Protein AF-A0A948YFX4-F1 (afdb_monomer_lite)

Radius of gyration: 14.36 Å; chains: 1; bounding box: 45×30×34 Å

Foldseek 3Di:
DQAADDPWAWAADLVQCWIWIRDPPDIDIHRLLVQQVDPPLSVLSSQLVSQLRNLCRVVNWGWDKHWDKDADPVDNVAIAIEIEIETEDDDDPVSVCVSNCRSCPPPDPVSVVRYHYDYHYD

Structure (mmCIF, N/CA/C/O backbone):
data_AF-A0A948YFX4-F1
#
_entry.id   AF-A0A948YFX4-F1
#
loop_
_atom_site.group_PDB
_atom_site.id
_atom_site.type_symbol
_atom_site.label_atom_id
_atom_site.label_alt_id
_atom_site.label_comp_id
_atom_site.label_asym_id
_atom_site.label_entity_id
_atom_site.label_seq_id
_atom_site.pdbx_PDB_ins_code
_atom_site.Cartn_x
_atom_site.Cartn_y
_atom_site.Cartn_z
_atom_site.occupancy
_atom_site.B_iso_or_equiv
_atom_site.auth_seq_id
_atom_site.auth_comp_id
_atom_site.auth_asym_id
_atom_site.auth_atom_id
_atom_site.pdbx_PDB_model_num
ATOM 1 N N . MET A 1 1 ? -19.701 -6.592 6.655 1.00 44.53 1 MET A N 1
ATOM 2 C CA . MET A 1 1 ? -19.435 -5.499 7.612 1.00 44.53 1 MET A CA 1
ATOM 3 C C . MET A 1 1 ? -17.973 -5.616 7.983 1.00 44.53 1 MET A C 1
ATOM 5 O O . MET A 1 1 ? -17.614 -6.650 8.524 1.00 44.53 1 MET A O 1
ATOM 9 N N . VAL A 1 2 ? -17.138 -4.653 7.600 1.00 51.38 2 VAL A N 1
ATOM 10 C CA . VAL A 1 2 ? -15.720 -4.649 7.985 1.00 51.38 2 VAL A CA 1
ATOM 11 C C . VAL A 1 2 ? -15.630 -3.977 9.350 1.00 51.38 2 VAL A C 1
ATOM 13 O O . VAL A 1 2 ? -16.132 -2.865 9.513 1.00 51.38 2 VAL A O 1
ATOM 16 N N . ILE A 1 3 ? -15.054 -4.667 10.329 1.00 59.59 3 ILE A N 1
ATOM 17 C CA . ILE A 1 3 ? -14.752 -4.102 11.644 1.00 59.59 3 ILE A CA 1
ATOM 18 C C . ILE A 1 3 ? -13.259 -3.798 11.625 1.00 59.59 3 ILE A C 1
ATOM 20 O O . ILE A 1 3 ? -12.465 -4.723 11.514 1.00 59.59 3 ILE A O 1
ATOM 24 N N . VAL A 1 4 ? -12.892 -2.520 11.692 1.00 66.56 4 VAL A N 1
ATOM 25 C CA . VAL A 1 4 ? -11.492 -2.101 11.834 1.00 66.56 4 VAL A CA 1
ATOM 26 C C . VAL A 1 4 ? -11.207 -1.923 13.314 1.00 66.56 4 VAL A C 1
ATOM 28 O O . VAL A 1 4 ? -11.896 -1.156 13.990 1.00 66.56 4 VAL A O 1
ATOM 31 N N . VAL A 1 5 ? -10.228 -2.669 13.817 1.00 65.00 5 VAL A N 1
ATOM 32 C CA . VAL A 1 5 ? -9.841 -2.675 15.231 1.00 65.00 5 VAL A CA 1
ATOM 33 C C . VAL A 1 5 ? -8.421 -2.128 15.330 1.00 65.00 5 VAL A C 1
ATOM 35 O O . VAL A 1 5 ? -7.525 -2.623 14.657 1.00 65.00 5 VAL A O 1
ATOM 38 N N . GLY A 1 6 ? -8.228 -1.082 16.130 1.00 71.12 6 GLY A N 1
ATOM 39 C CA . GLY A 1 6 ? -6.933 -0.431 16.320 1.00 71.12 6 GLY A CA 1
ATOM 40 C C . GLY A 1 6 ? -7.022 0.705 17.334 1.00 71.12 6 GLY A C 1
ATOM 41 O O . GLY A 1 6 ? -8.117 1.191 17.631 1.00 71.12 6 GLY A O 1
ATOM 42 N N . MET A 1 7 ? -5.878 1.119 17.875 1.00 75.12 7 MET A N 1
ATOM 43 C CA . MET A 1 7 ? -5.764 2.308 18.722 1.00 75.12 7 MET A CA 1
ATOM 44 C C . MET A 1 7 ? -5.927 3.582 17.891 1.00 75.12 7 MET A C 1
ATOM 46 O O . MET A 1 7 ? -6.612 4.508 18.325 1.00 75.12 7 MET A O 1
ATOM 50 N N . ASN A 1 8 ? -5.354 3.602 16.684 1.00 80.50 8 ASN A N 1
ATOM 51 C CA . ASN A 1 8 ? -5.540 4.665 15.697 1.00 80.50 8 ASN A CA 1
ATOM 52 C C . ASN A 1 8 ? -6.087 4.050 14.401 1.00 80.50 8 ASN A C 1
ATOM 54 O O . ASN A 1 8 ? -5.342 3.888 13.433 1.00 80.50 8 ASN A O 1
ATOM 58 N N . PRO A 1 9 ? -7.376 3.654 14.370 1.00 86.69 9 PRO A N 1
ATOM 59 C CA . PRO A 1 9 ? -7.943 2.927 13.245 1.00 86.69 9 PRO A CA 1
ATOM 60 C C . PRO A 1 9 ? -7.789 3.717 11.945 1.00 86.69 9 PRO A C 1
ATOM 62 O O . PRO A 1 9 ? -8.165 4.893 11.885 1.00 86.69 9 PRO A O 1
ATOM 65 N N . ALA A 1 10 ? -7.292 3.054 10.902 1.00 90.81 10 ALA A N 1
ATOM 66 C CA . ALA A 1 10 ? -7.259 3.592 9.548 1.00 90.81 10 ALA A CA 1
ATOM 67 C C . ALA A 1 10 ? -7.940 2.658 8.549 1.00 90.81 10 ALA A C 1
ATOM 69 O O . ALA A 1 10 ? -7.858 1.436 8.658 1.00 90.81 10 ALA A O 1
ATOM 70 N N . VAL A 1 11 ? -8.609 3.253 7.561 1.00 92.62 11 VAL A N 1
ATOM 71 C CA . VAL A 1 11 ? -9.285 2.534 6.475 1.00 92.62 11 VAL A CA 1
ATOM 72 C C . VAL A 1 11 ? -8.951 3.166 5.134 1.00 92.62 11 VAL A C 1
ATOM 74 O O . VAL A 1 11 ? -8.822 4.389 5.034 1.00 92.62 11 VAL A O 1
ATOM 77 N N . PHE A 1 12 ? -8.871 2.350 4.087 1.00 93.75 12 PHE A N 1
ATOM 78 C CA . PHE A 1 12 ? -8.733 2.838 2.721 1.00 93.75 12 PHE A CA 1
ATOM 79 C C . PHE A 1 12 ? -10.075 2.824 1.988 1.00 93.75 12 PHE A C 1
ATOM 81 O O . PHE A 1 12 ? -10.777 1.816 1.934 1.00 93.75 12 PHE A O 1
ATOM 88 N N . ILE A 1 13 ? -10.435 3.962 1.397 1.00 92.06 13 ILE A N 1
ATOM 89 C CA . ILE A 1 13 ? -11.639 4.139 0.587 1.00 92.06 13 ILE A CA 1
ATOM 90 C C . ILE A 1 13 ? -11.220 4.155 -0.882 1.00 92.06 13 ILE A C 1
ATOM 92 O O . ILE A 1 13 ? -10.918 5.213 -1.437 1.00 92.06 13 ILE A O 1
ATOM 96 N N . GLN A 1 14 ? -11.243 2.981 -1.516 1.00 88.81 14 GLN A N 1
ATOM 97 C CA . GLN A 1 14 ? -10.787 2.780 -2.898 1.00 88.81 14 GLN A CA 1
ATOM 98 C C . GLN A 1 14 ? -11.429 3.758 -3.892 1.00 88.81 14 GLN A C 1
ATOM 100 O O . GLN A 1 14 ? -10.723 4.436 -4.628 1.00 88.81 14 GLN A O 1
ATOM 105 N N . GLY A 1 15 ? -12.760 3.909 -3.869 1.00 86.31 15 GLY A N 1
ATOM 106 C CA . GLY A 1 15 ? -13.480 4.794 -4.799 1.00 86.31 15 GLY A CA 1
ATOM 107 C C . GLY A 1 15 ? -13.156 6.288 -4.658 1.00 86.31 15 GLY A C 1
ATOM 108 O O . GLY A 1 15 ? -13.620 7.090 -5.463 1.00 86.31 15 GLY A O 1
ATOM 109 N N . ARG A 1 16 ? -12.397 6.676 -3.626 1.00 88.25 16 ARG A N 1
ATOM 110 C CA . ARG A 1 16 ? -11.914 8.045 -3.399 1.00 88.25 16 ARG A CA 1
ATOM 111 C C . ARG A 1 16 ? -10.389 8.137 -3.343 1.00 88.25 16 ARG A C 1
ATOM 113 O O . ARG A 1 16 ? -9.890 9.229 -3.095 1.00 88.25 16 ARG A O 1
ATOM 120 N N . GLU A 1 17 ? -9.685 7.013 -3.502 1.00 92.19 17 GLU A N 1
ATOM 121 C CA . GLU A 1 17 ? -8.243 6.870 -3.268 1.00 92.19 17 GLU A CA 1
ATOM 122 C C . GLU A 1 17 ? -7.781 7.623 -2.010 1.00 92.19 17 GLU A C 1
ATOM 124 O O . GLU A 1 17 ? -6.906 8.487 -2.051 1.00 92.19 17 GLU A O 1
ATOM 129 N N . MET A 1 18 ? -8.432 7.345 -0.879 1.00 94.75 18 MET A N 1
ATOM 130 C CA . MET A 1 18 ? -8.276 8.124 0.348 1.00 94.75 18 MET A CA 1
ATOM 131 C C . MET A 1 18 ? -8.114 7.218 1.557 1.00 94.75 18 MET A C 1
ATOM 133 O O . MET A 1 18 ? -8.867 6.261 1.724 1.00 94.75 18 MET A O 1
ATOM 137 N N . ILE A 1 19 ? -7.173 7.565 2.427 1.00 93.06 19 ILE A N 1
ATOM 138 C CA . ILE A 1 19 ? -7.025 6.964 3.748 1.00 93.06 19 ILE A CA 1
ATOM 139 C C . ILE A 1 19 ? -7.764 7.844 4.749 1.00 93.06 19 ILE A C 1
ATOM 141 O O . ILE A 1 19 ? -7.553 9.059 4.788 1.00 93.0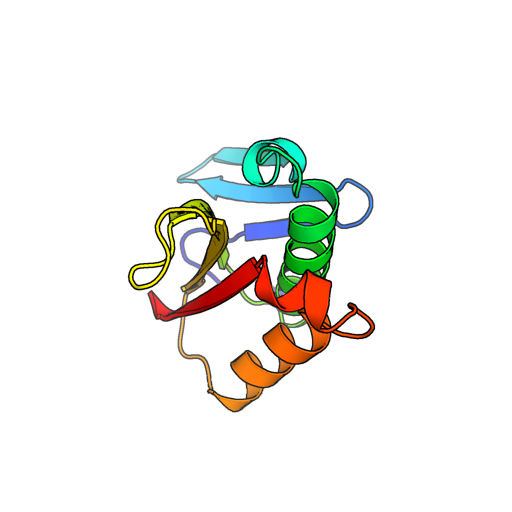6 19 ILE A O 1
ATOM 145 N N . VAL A 1 20 ? -8.629 7.235 5.552 1.00 92.50 20 VAL A N 1
ATOM 146 C CA . VAL A 1 20 ? -9.291 7.894 6.679 1.00 92.50 20 VAL A CA 1
ATOM 147 C C . VAL A 1 20 ? -8.756 7.275 7.957 1.00 92.50 20 VAL A C 1
ATOM 149 O O . VAL A 1 20 ? -8.948 6.081 8.170 1.00 92.50 20 VAL A O 1
ATOM 152 N N . SER A 1 21 ? -8.092 8.075 8.788 1.00 91.31 21 SER A N 1
ATOM 153 C CA . SER A 1 21 ? -7.544 7.646 10.076 1.00 91.31 21 SER A CA 1
ATOM 154 C C . SER A 1 21 ? -8.150 8.428 11.238 1.00 91.31 21 SER A C 1
ATOM 156 O O . SER A 1 21 ? -8.577 9.578 11.085 1.00 91.31 21 SER A O 1
ATOM 158 N N . LEU A 1 22 ? -8.197 7.802 12.412 1.00 88.00 22 LEU A N 1
ATOM 159 C CA . LEU A 1 22 ? -8.502 8.468 13.674 1.00 88.00 22 LEU A CA 1
ATOM 160 C C . LEU A 1 22 ? -7.189 8.793 14.394 1.00 88.00 22 LEU A C 1
ATOM 162 O O . LEU A 1 22 ? -6.499 7.894 14.860 1.00 88.00 22 LEU A O 1
ATOM 166 N N . GLU A 1 23 ? -6.859 10.080 14.500 1.00 83.38 23 GLU A N 1
ATOM 167 C CA . GLU A 1 23 ? -5.715 10.571 15.276 1.00 83.38 23 GLU A CA 1
ATOM 168 C C . GLU A 1 23 ? -6.260 11.326 16.502 1.00 83.38 23 GLU A C 1
ATOM 170 O O . GLU A 1 23 ? -6.828 12.422 16.397 1.00 83.38 23 GLU A O 1
ATOM 175 N N . GLY A 1 24 ? -6.151 10.717 17.688 1.00 81.69 24 GLY A N 1
ATOM 176 C CA . GLY A 1 24 ? -6.757 11.246 18.913 1.00 81.69 24 GLY A CA 1
ATOM 177 C C . GLY A 1 24 ? -8.289 11.274 18.828 1.00 81.69 24 GLY A C 1
ATOM 178 O O . GLY A 1 24 ? -8.935 10.235 18.779 1.00 81.69 24 GLY A O 1
ATOM 179 N N . SER A 1 25 ? -8.893 12.468 18.828 1.00 82.25 25 SER A N 1
ATOM 180 C CA . SER A 1 25 ? -10.356 12.649 18.718 1.00 82.25 25 SER A CA 1
ATOM 181 C C . SER A 1 25 ? -10.807 13.232 17.375 1.00 82.25 25 SER A C 1
ATOM 183 O O . SER A 1 25 ? -11.912 13.768 17.280 1.00 82.25 25 SER A O 1
ATOM 185 N N . ARG A 1 26 ? -9.951 13.207 16.346 1.00 86.31 26 ARG A N 1
ATOM 186 C CA . ARG A 1 26 ? -10.254 13.799 15.037 1.00 86.31 26 ARG A CA 1
ATOM 187 C C . ARG A 1 26 ? -10.002 12.815 13.906 1.00 86.31 26 ARG A C 1
ATOM 189 O O . ARG A 1 26 ? -9.006 12.101 13.900 1.00 86.31 26 ARG A O 1
ATOM 196 N N . PHE A 1 27 ? -10.899 12.843 12.926 1.00 88.69 27 PHE A N 1
ATOM 197 C CA . PHE A 1 27 ? -10.693 12.155 11.661 1.00 88.69 27 PHE A CA 1
ATOM 198 C C . PHE A 1 27 ? -9.778 12.971 10.759 1.00 88.69 27 PHE A C 1
ATOM 200 O O . PHE A 1 27 ? -9.949 14.186 10.615 1.00 88.69 27 PHE A O 1
ATOM 207 N N . LYS A 1 28 ? -8.842 12.277 10.127 1.00 92.31 28 LYS A N 1
ATOM 208 C CA . LYS A 1 28 ? -7.936 12.825 9.131 1.00 92.31 28 LYS A CA 1
ATOM 209 C C . LYS A 1 28 ? -8.139 12.091 7.820 1.00 92.31 28 LYS A C 1
ATOM 211 O O . LYS A 1 28 ? -8.192 10.867 7.783 1.00 92.31 28 LYS A O 1
ATOM 216 N N . ASN A 1 29 ? -8.248 12.871 6.754 1.00 92.81 29 ASN A N 1
ATOM 217 C CA . ASN A 1 29 ? -8.465 12.383 5.403 1.00 92.81 29 ASN A CA 1
ATOM 218 C C . ASN A 1 29 ? -7.204 12.669 4.594 1.00 92.81 29 ASN A C 1
ATOM 220 O O . ASN A 1 29 ? -6.900 13.834 4.335 1.00 92.81 29 ASN A O 1
ATOM 224 N N . THR A 1 30 ? -6.493 11.623 4.193 1.00 93.12 30 THR A N 1
ATOM 225 C CA . THR A 1 30 ? -5.244 11.738 3.439 1.00 93.12 30 THR A CA 1
ATOM 226 C C . THR A 1 30 ? -5.452 11.131 2.053 1.00 93.12 30 THR A C 1
ATOM 228 O O . THR A 1 30 ? -5.620 9.914 1.945 1.00 93.12 30 THR A O 1
ATOM 231 N N . PRO A 1 31 ? -5.495 11.941 0.979 1.00 92.94 31 PRO A N 1
ATOM 232 C CA . PRO A 1 31 ? -5.469 11.429 -0.385 1.00 92.94 31 PRO A CA 1
ATOM 233 C C . PRO A 1 31 ? -4.223 10.575 -0.607 1.00 92.94 31 PRO A C 1
ATOM 235 O O . PRO A 1 31 ? -3.123 10.976 -0.229 1.00 92.94 31 PRO A O 1
ATOM 238 N N . LEU A 1 32 ? -4.380 9.427 -1.259 1.00 91.31 32 LEU A N 1
ATOM 239 C CA . LEU A 1 32 ? -3.274 8.508 -1.503 1.00 91.31 32 LEU A CA 1
ATOM 240 C C . LEU A 1 32 ? -2.175 9.162 -2.350 1.00 91.31 32 LEU A C 1
ATOM 242 O O . LEU A 1 32 ? -0.991 8.956 -2.100 1.00 91.31 32 LEU A O 1
ATOM 246 N N . SER A 1 33 ? -2.563 10.037 -3.280 1.00 89.75 33 SER A N 1
ATOM 247 C CA . SER A 1 33 ? -1.633 10.836 -4.075 1.00 89.75 33 SER A CA 1
ATOM 248 C C . SER A 1 33 ? -0.670 11.670 -3.233 1.00 89.75 33 SER A C 1
ATOM 250 O O . SER A 1 33 ? 0.472 11.807 -3.629 1.00 89.75 33 SER A O 1
ATOM 252 N N . GLN A 1 34 ? -1.068 12.175 -2.061 1.00 88.44 34 GLN A N 1
ATOM 253 C CA . GLN A 1 34 ? -0.158 12.948 -1.202 1.00 88.44 34 GLN A CA 1
ATOM 254 C C . GLN A 1 34 ? 0.961 12.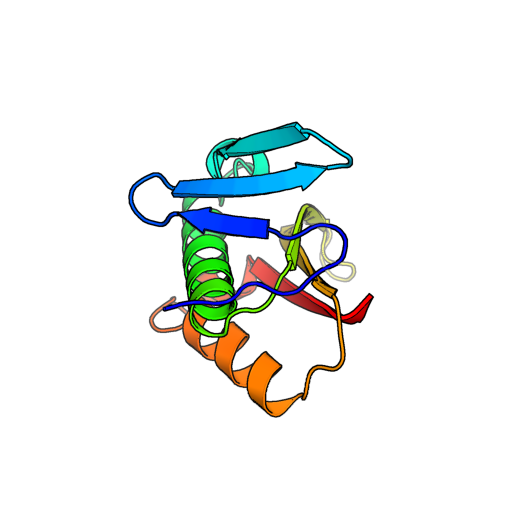097 -0.594 1.00 88.44 34 GLN A C 1
ATOM 256 O O . GLN A 1 34 ? 1.954 12.641 -0.125 1.00 88.44 34 GLN A O 1
ATOM 261 N N . ILE A 1 35 ? 0.778 10.777 -0.568 1.00 85.62 35 ILE A N 1
ATOM 262 C CA . ILE A 1 35 ? 1.714 9.820 0.020 1.00 85.62 35 ILE A CA 1
ATOM 263 C C . ILE A 1 35 ? 2.562 9.179 -1.083 1.00 85.62 35 ILE A C 1
ATOM 265 O O . ILE A 1 35 ? 3.729 8.884 -0.868 1.00 85.62 35 ILE A O 1
ATOM 269 N N . THR A 1 36 ? 1.989 8.964 -2.269 1.00 86.12 36 THR A N 1
ATOM 270 C CA . THR A 1 36 ? 2.619 8.183 -3.344 1.00 86.12 36 THR A CA 1
ATOM 271 C C . THR A 1 36 ? 3.127 9.027 -4.511 1.00 86.12 36 THR A C 1
ATOM 273 O O . THR A 1 36 ? 3.456 8.461 -5.550 1.00 86.12 36 THR A O 1
ATOM 276 N N . ASP A 1 37 ? 3.120 10.358 -4.417 1.00 80.94 37 ASP A N 1
ATOM 277 C CA . ASP A 1 37 ? 3.668 11.228 -5.466 1.00 80.94 37 ASP A CA 1
ATOM 278 C C . ASP A 1 37 ? 5.196 11.278 -5.353 1.00 80.94 37 ASP A C 1
ATOM 280 O O . ASP A 1 37 ? 5.776 12.161 -4.724 1.00 80.94 37 ASP A O 1
ATOM 284 N N . VAL A 1 38 ? 5.831 10.242 -5.901 1.00 76.12 38 VAL A N 1
ATOM 285 C CA . VAL A 1 38 ? 7.285 10.070 -5.966 1.00 76.12 38 VAL A CA 1
ATOM 286 C C . VAL A 1 38 ? 7.761 10.123 -7.415 1.00 76.12 38 VAL A C 1
ATOM 288 O O . VAL A 1 38 ? 7.153 9.517 -8.305 1.00 76.12 38 VAL A O 1
ATOM 291 N N . ASP A 1 39 ? 8.850 10.864 -7.636 1.00 74.69 39 ASP A N 1
ATOM 292 C CA . ASP A 1 39 ? 9.366 11.230 -8.957 1.00 74.69 39 ASP A CA 1
ATOM 293 C C . ASP A 1 39 ? 9.515 10.016 -9.889 1.00 74.69 39 ASP A C 1
ATOM 295 O O . ASP A 1 39 ? 10.281 9.087 -9.637 1.00 74.69 39 ASP A O 1
ATOM 299 N N . GLY A 1 40 ? 8.766 10.030 -10.996 1.00 73.06 40 GLY A N 1
ATOM 300 C CA . GLY A 1 40 ? 8.872 9.059 -12.091 1.00 73.06 40 GLY A CA 1
ATOM 301 C C . GLY A 1 40 ? 8.165 7.711 -11.891 1.00 73.06 40 GLY A C 1
ATOM 302 O O . GLY A 1 40 ? 7.874 7.056 -12.889 1.00 73.06 40 GLY A O 1
ATOM 303 N N . ILE A 1 41 ? 7.828 7.312 -10.657 1.00 83.69 41 ILE A N 1
ATOM 304 C CA . ILE A 1 41 ? 7.200 6.004 -10.348 1.00 83.69 41 ILE A CA 1
ATOM 305 C C . ILE A 1 41 ? 5.875 6.101 -9.576 1.00 83.69 41 ILE A C 1
ATOM 307 O O . ILE A 1 41 ? 5.262 5.080 -9.262 1.00 83.69 41 ILE A O 1
ATOM 311 N N . GLY A 1 42 ? 5.384 7.314 -9.309 1.00 86.69 42 GLY A N 1
ATOM 312 C CA . GLY A 1 42 ? 4.164 7.555 -8.533 1.00 86.69 42 GLY A CA 1
ATOM 313 C C . GLY A 1 42 ? 2.920 6.744 -8.938 1.00 86.69 42 GLY A C 1
ATOM 314 O O . GLY A 1 42 ? 2.233 6.256 -8.040 1.00 86.69 42 GLY A O 1
ATOM 315 N N . PRO A 1 43 ? 2.609 6.531 -10.236 1.00 90.94 43 PRO A N 1
ATOM 316 C CA . PRO A 1 43 ? 1.479 5.689 -10.640 1.00 90.94 43 PRO A CA 1
ATOM 317 C C . PRO A 1 43 ? 1.618 4.225 -10.206 1.00 90.94 43 PRO A C 1
ATOM 319 O O . PRO A 1 43 ? 0.667 3.659 -9.672 1.00 90.94 43 PRO A O 1
ATOM 322 N N . LEU A 1 44 ? 2.808 3.641 -10.374 1.00 92.69 44 LEU A N 1
ATOM 323 C CA . LEU A 1 44 ? 3.100 2.262 -9.979 1.00 92.69 44 LEU A CA 1
ATOM 324 C C . LEU A 1 44 ? 3.017 2.101 -8.458 1.00 92.69 44 LEU A C 1
ATOM 326 O O . LEU A 1 44 ? 2.367 1.186 -7.955 1.00 92.69 44 LEU A O 1
ATOM 330 N N . VAL A 1 45 ? 3.628 3.031 -7.719 1.00 93.69 45 VAL A N 1
ATOM 331 C CA . VAL A 1 45 ? 3.576 3.046 -6.252 1.00 93.69 45 VAL A CA 1
ATOM 332 C C . VAL A 1 45 ? 2.134 3.172 -5.777 1.00 93.69 45 VAL A C 1
ATOM 334 O O . VAL A 1 45 ? 1.707 2.427 -4.898 1.00 93.69 45 VAL A O 1
ATOM 337 N N . ARG A 1 46 ? 1.353 4.074 -6.383 1.00 93.94 46 ARG A N 1
ATOM 338 C CA . ARG A 1 46 ? -0.064 4.249 -6.054 1.00 93.94 46 ARG A CA 1
ATOM 339 C C . ARG A 1 46 ? -0.859 2.974 -6.277 1.00 93.94 46 ARG A C 1
ATOM 341 O O . ARG A 1 46 ? -1.668 2.631 -5.423 1.00 93.94 46 ARG A O 1
ATOM 348 N N . GLU A 1 47 ? -0.632 2.279 -7.385 1.00 94.81 47 GLU A N 1
ATOM 349 C CA . GLU A 1 47 ? -1.321 1.030 -7.697 1.00 94.81 47 GLU A CA 1
ATOM 350 C C . GLU A 1 47 ? -1.015 -0.066 -6.669 1.00 94.81 47 GLU A C 1
ATOM 352 O O . GLU A 1 47 ? -1.944 -0.625 -6.079 1.00 94.81 47 GLU A O 1
ATOM 357 N N . ILE A 1 48 ? 0.270 -0.322 -6.403 1.00 95.44 48 ILE A N 1
ATOM 358 C CA . ILE A 1 48 ? 0.718 -1.341 -5.443 1.00 95.44 48 ILE A CA 1
ATOM 359 C C . ILE A 1 48 ? 0.190 -1.019 -4.039 1.00 95.44 48 ILE A C 1
ATOM 361 O O . ILE A 1 48 ? -0.394 -1.875 -3.371 1.00 95.44 48 ILE A O 1
ATOM 365 N N . VAL A 1 49 ? 0.325 0.237 -3.602 1.00 95.44 49 VAL A N 1
ATOM 366 C CA . VAL A 1 49 ? -0.170 0.684 -2.296 1.00 95.44 49 VAL A CA 1
ATOM 367 C C . VAL A 1 49 ? -1.690 0.566 -2.213 1.00 95.44 49 VAL A C 1
ATOM 369 O O . VAL A 1 49 ? -2.199 -0.003 -1.253 1.00 95.44 49 VAL A O 1
ATOM 372 N N . SER A 1 50 ? -2.427 1.060 -3.208 1.00 95.50 50 SER A N 1
ATOM 373 C CA . SER A 1 50 ? -3.895 1.015 -3.239 1.00 95.50 50 SER A CA 1
ATOM 374 C C . SER A 1 50 ? -4.414 -0.413 -3.067 1.00 95.50 50 SER A C 1
ATOM 376 O O . SER A 1 50 ? -5.279 -0.663 -2.227 1.00 95.50 50 SER A O 1
ATOM 378 N N . ARG A 1 51 ? -3.821 -1.374 -3.786 1.00 96.12 51 ARG A N 1
ATOM 379 C CA . ARG A 1 51 ? -4.168 -2.798 -3.686 1.00 96.12 51 ARG A CA 1
ATOM 380 C C . ARG A 1 51 ? -3.830 -3.382 -2.314 1.00 96.12 51 ARG A C 1
ATOM 382 O O . ARG A 1 51 ? -4.672 -4.056 -1.721 1.00 96.12 51 ARG A O 1
ATOM 389 N N . GLY A 1 52 ? -2.642 -3.092 -1.780 1.00 95.44 52 GLY A N 1
ATOM 390 C CA . GLY A 1 52 ? -2.248 -3.533 -0.439 1.00 95.44 52 GLY A CA 1
ATOM 391 C C . GLY A 1 52 ? -3.194 -3.011 0.649 1.00 95.44 52 GLY A C 1
ATOM 392 O O . GLY A 1 52 ? -3.707 -3.782 1.461 1.00 95.44 52 GLY A O 1
ATOM 393 N N . LEU A 1 53 ? -3.511 -1.714 0.615 1.00 95.00 53 LEU A N 1
ATOM 394 C CA . LEU A 1 53 ? -4.419 -1.078 1.572 1.00 95.00 53 LEU A CA 1
ATOM 395 C C . LEU A 1 53 ? -5.871 -1.543 1.417 1.00 95.00 53 LEU A C 1
ATOM 397 O O . LEU A 1 53 ? -6.585 -1.676 2.415 1.00 95.00 53 LEU A O 1
ATOM 401 N N . GLN A 1 54 ? -6.315 -1.814 0.186 1.00 94.50 54 GLN A N 1
ATOM 402 C CA . GLN A 1 54 ? -7.614 -2.433 -0.065 1.00 94.50 54 GLN A CA 1
ATOM 403 C C . GLN A 1 54 ? -7.689 -3.785 0.644 1.00 94.50 54 GLN A C 1
ATOM 405 O O . GLN A 1 54 ? -8.636 -4.026 1.391 1.00 94.50 54 GLN A O 1
ATOM 410 N N . LYS A 1 55 ? -6.671 -4.633 0.473 1.00 93.94 55 LYS A N 1
ATOM 411 C CA . LYS A 1 55 ? -6.649 -5.961 1.085 1.00 93.94 55 LYS A CA 1
ATOM 412 C C . LYS A 1 55 ? -6.631 -5.898 2.612 1.00 93.94 55 LYS A C 1
ATOM 414 O O . LYS A 1 55 ? -7.387 -6.620 3.254 1.00 93.94 55 LYS A O 1
ATOM 419 N N . LEU A 1 56 ? -5.839 -5.001 3.199 1.00 91.81 56 LEU A N 1
ATOM 420 C CA . LEU A 1 56 ? -5.831 -4.775 4.651 1.00 91.81 56 LEU A CA 1
ATOM 421 C C . LEU A 1 56 ? -7.200 -4.311 5.164 1.00 91.81 56 LEU A C 1
ATOM 423 O O . LEU A 1 56 ? -7.697 -4.823 6.166 1.00 91.81 56 LEU A O 1
ATOM 427 N N . THR A 1 57 ? -7.851 -3.404 4.430 1.00 91.38 57 THR A N 1
ATOM 428 C CA . THR A 1 57 ? -9.200 -2.936 4.769 1.00 91.38 57 THR A CA 1
ATOM 429 C C . THR A 1 57 ? -10.217 -4.075 4.684 1.00 91.38 57 THR A C 1
ATOM 431 O O . THR A 1 57 ? -11.031 -4.223 5.585 1.00 91.38 57 THR A O 1
ATOM 434 N N . GLU A 1 58 ? -10.169 -4.923 3.654 1.00 90.56 58 GLU A N 1
ATOM 435 C CA . GLU A 1 58 ? -11.045 -6.100 3.533 1.00 90.56 58 GLU A CA 1
ATOM 436 C C . GLU A 1 58 ? -10.884 -7.079 4.703 1.00 90.56 58 GLU A C 1
ATOM 438 O O . GLU A 1 58 ? -11.870 -7.649 5.174 1.00 90.56 58 GLU A O 1
ATOM 443 N N . LEU A 1 59 ? -9.654 -7.236 5.193 1.00 88.62 59 LEU A N 1
ATOM 444 C CA . LEU A 1 59 ? -9.317 -8.083 6.335 1.00 88.62 59 LEU A CA 1
ATOM 445 C C . LEU A 1 59 ? -9.653 -7.438 7.694 1.00 88.62 59 LEU A C 1
ATOM 447 O O . LEU A 1 59 ? -9.540 -8.104 8.721 1.00 88.62 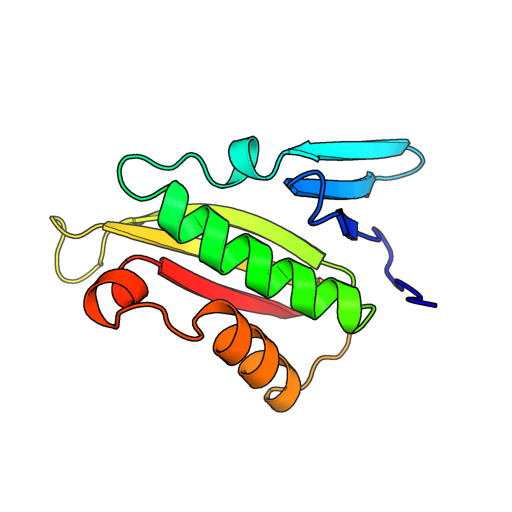59 LEU A O 1
ATOM 451 N N . GLY A 1 60 ? -10.090 -6.173 7.723 1.00 87.75 60 GLY A N 1
ATOM 452 C CA . GLY A 1 60 ? -10.412 -5.453 8.962 1.00 87.75 60 GLY A CA 1
ATOM 453 C C . GLY A 1 60 ? -9.184 -5.021 9.765 1.00 87.75 60 GLY A C 1
ATOM 454 O O . GLY A 1 60 ? -9.274 -4.807 10.974 1.00 87.75 60 GLY A O 1
ATOM 455 N N . ILE A 1 61 ? -8.039 -4.897 9.100 1.00 88.50 61 ILE A N 1
ATOM 456 C CA . ILE A 1 61 ? -6.754 -4.610 9.728 1.00 88.50 61 ILE A CA 1
ATOM 457 C C . ILE A 1 61 ? -6.494 -3.110 9.681 1.00 88.50 61 ILE A C 1
ATOM 459 O O . ILE A 1 61 ? -6.529 -2.499 8.612 1.00 88.50 61 ILE A O 1
ATOM 463 N N . SER A 1 62 ? -6.224 -2.524 10.847 1.00 89.81 62 SER A N 1
ATOM 464 C CA . SER A 1 62 ? -5.778 -1.136 10.943 1.00 89.81 62 SER A CA 1
ATOM 465 C C . SER A 1 62 ? -4.319 -1.002 10.513 1.00 89.81 62 SER A C 1
ATOM 467 O O . SER A 1 62 ? -3.501 -1.880 10.787 1.00 89.81 62 SER A O 1
ATOM 469 N N . PHE A 1 63 ? -3.981 0.111 9.865 1.00 91.69 63 PHE A N 1
ATOM 470 C CA . PHE A 1 63 ? -2.637 0.355 9.358 1.00 91.69 63 PHE A CA 1
ATOM 471 C C . PHE A 1 63 ? -2.238 1.832 9.427 1.00 91.69 63 PHE A C 1
ATOM 473 O O . PHE A 1 63 ? -3.066 2.737 9.471 1.00 91.69 63 PHE A O 1
ATOM 480 N N . SER A 1 64 ? -0.943 2.094 9.331 1.00 90.94 64 SER A N 1
ATOM 481 C CA . SER A 1 64 ? -0.409 3.388 8.918 1.00 90.94 64 SER A CA 1
ATOM 482 C C . SER A 1 64 ? 0.657 3.172 7.854 1.00 90.94 64 SER A C 1
ATOM 484 O O . SER A 1 64 ? 1.229 2.093 7.749 1.00 90.94 64 SER A O 1
ATOM 486 N N . ILE A 1 65 ? 0.888 4.169 7.008 1.00 92.00 65 ILE A N 1
ATOM 487 C CA . ILE A 1 65 ? 1.758 4.017 5.842 1.00 92.00 65 ILE A CA 1
ATOM 488 C C . ILE A 1 65 ? 2.728 5.182 5.729 1.00 92.00 65 ILE A C 1
ATOM 490 O O . ILE A 1 65 ? 2.373 6.339 5.973 1.00 92.00 65 ILE A O 1
ATOM 494 N N . ARG A 1 66 ? 3.954 4.863 5.322 1.00 91.25 66 ARG A N 1
ATOM 495 C CA . ARG A 1 66 ? 4.972 5.816 4.896 1.00 91.25 66 ARG A CA 1
ATOM 496 C C . ARG A 1 66 ? 5.569 5.353 3.581 1.00 91.25 66 ARG A C 1
ATOM 498 O O . ARG A 1 66 ? 5.792 4.165 3.376 1.00 91.25 66 ARG A O 1
ATOM 505 N N . VAL A 1 67 ? 5.824 6.315 2.709 1.00 91.81 67 VAL A N 1
ATOM 506 C CA . VAL A 1 67 ? 6.479 6.087 1.427 1.00 91.81 67 VAL A CA 1
ATOM 507 C C . VAL A 1 67 ? 7.666 7.032 1.342 1.00 91.81 67 VAL A C 1
ATOM 509 O O . VAL A 1 67 ? 7.542 8.218 1.656 1.00 91.81 67 VAL A O 1
ATOM 512 N N . SER A 1 68 ? 8.812 6.501 0.944 1.00 90.94 68 SER A N 1
ATOM 513 C CA . SER A 1 68 ? 10.051 7.244 0.733 1.00 90.94 68 SER A CA 1
ATOM 514 C C . SER A 1 68 ? 10.757 6.745 -0.520 1.00 90.94 68 SER A C 1
ATOM 516 O O . SER A 1 68 ? 10.523 5.632 -0.977 1.00 90.94 68 SER A O 1
ATOM 518 N N . MET A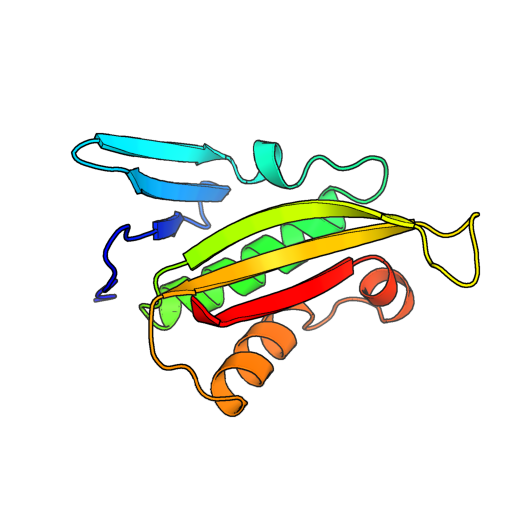 1 69 ? 11.628 7.579 -1.084 1.00 91.25 69 MET A N 1
ATOM 519 C CA . MET A 1 69 ? 12.584 7.132 -2.092 1.00 91.25 69 MET A CA 1
ATOM 520 C C . MET A 1 69 ? 13.862 6.699 -1.395 1.00 91.25 69 MET A C 1
ATOM 522 O O . MET A 1 69 ? 14.429 7.468 -0.616 1.00 91.25 69 MET A O 1
ATOM 526 N N . GLU A 1 70 ? 14.323 5.500 -1.710 1.00 89.00 70 GLU A N 1
ATOM 527 C CA . GLU A 1 70 ? 15.604 4.983 -1.254 1.00 89.00 70 GLU A CA 1
ATOM 528 C C . GLU A 1 70 ? 16.523 4.743 -2.446 1.00 89.00 70 GLU A C 1
ATOM 530 O O . GLU A 1 70 ? 16.083 4.593 -3.590 1.00 89.00 70 GLU A O 1
ATOM 535 N N . ARG A 1 71 ? 17.826 4.796 -2.176 1.00 86.25 71 ARG A N 1
ATOM 536 C CA . ARG A 1 71 ? 18.856 4.420 -3.139 1.00 86.25 71 ARG A CA 1
ATOM 537 C C . ARG A 1 71 ? 19.337 3.036 -2.791 1.00 86.25 71 ARG A C 1
ATOM 539 O O . ARG A 1 71 ? 19.443 2.695 -1.612 1.00 86.25 71 ARG A O 1
ATOM 546 N N . ASP A 1 72 ? 19.627 2.269 -3.822 1.00 85.19 72 ASP A N 1
ATOM 547 C CA . ASP A 1 72 ? 20.247 0.981 -3.626 1.00 85.19 72 ASP A CA 1
ATOM 548 C C . ASP A 1 72 ? 21.654 1.143 -3.035 1.00 85.19 72 ASP A C 1
ATOM 550 O O . ASP A 1 72 ? 22.369 2.109 -3.319 1.00 85.19 72 ASP A O 1
ATOM 554 N N . ALA A 1 73 ? 22.014 0.229 -2.135 1.00 82.50 73 ALA A N 1
ATOM 555 C CA . ALA A 1 73 ? 23.291 0.275 -1.432 1.00 82.50 73 ALA A CA 1
ATOM 556 C C . ALA A 1 73 ? 24.460 -0.214 -2.306 1.00 82.50 73 ALA A C 1
ATOM 558 O O . ALA A 1 73 ? 25.610 0.127 -2.026 1.00 82.50 73 ALA A O 1
ATOM 559 N N . GLU A 1 74 ? 24.175 -1.016 -3.333 1.00 83.56 74 GLU A N 1
ATOM 560 C CA . GLU A 1 74 ? 25.146 -1.589 -4.264 1.00 83.56 74 GLU A CA 1
ATOM 561 C C . GLU A 1 74 ? 25.224 -0.787 -5.579 1.00 83.56 74 GLU A C 1
ATOM 563 O O . GLU A 1 74 ? 26.297 -0.722 -6.183 1.00 83.56 74 GLU A O 1
ATOM 568 N N . ASP A 1 75 ? 24.135 -0.123 -5.992 1.00 85.25 75 ASP A N 1
ATOM 569 C CA . ASP A 1 75 ? 24.075 0.768 -7.161 1.00 85.25 75 ASP A CA 1
ATOM 570 C C . ASP A 1 75 ? 23.471 2.150 -6.836 1.00 85.25 75 ASP A C 1
ATOM 572 O O . ASP A 1 75 ? 22.259 2.358 -6.848 1.00 85.25 75 ASP A O 1
ATOM 576 N N . GLU A 1 76 ? 24.330 3.157 -6.640 1.00 78.88 76 GLU A N 1
ATOM 577 C CA . GLU A 1 76 ? 23.914 4.535 -6.331 1.00 78.88 76 GLU A CA 1
ATOM 578 C C . GLU A 1 76 ? 23.080 5.218 -7.436 1.00 78.88 76 GLU A C 1
ATOM 580 O O . GLU A 1 76 ? 22.445 6.248 -7.175 1.00 78.88 76 GLU A O 1
ATOM 585 N N . ASN A 1 77 ? 23.085 4.682 -8.664 1.00 82.88 77 ASN A N 1
ATOM 586 C CA . ASN A 1 77 ? 22.272 5.193 -9.772 1.00 82.88 77 ASN A CA 1
ATOM 587 C C . ASN A 1 77 ? 20.873 4.577 -9.807 1.00 82.88 77 ASN A C 1
ATOM 589 O O . ASN A 1 77 ? 20.025 5.037 -10.580 1.00 82.88 77 ASN A O 1
ATOM 593 N N . TRP A 1 78 ? 20.626 3.555 -8.990 1.00 85.38 78 TRP A N 1
ATOM 594 C CA . TRP A 1 78 ? 19.337 2.904 -8.888 1.00 85.38 78 TRP A CA 1
ATOM 595 C C . TRP A 1 78 ? 18.590 3.391 -7.643 1.00 85.38 78 TRP A C 1
ATOM 597 O O . TRP A 1 78 ? 19.118 3.460 -6.532 1.00 85.38 78 TRP A O 1
ATOM 607 N N . SER A 1 79 ? 17.335 3.781 -7.846 1.00 87.00 79 SER A N 1
ATOM 608 C CA . SER A 1 79 ? 16.436 4.210 -6.783 1.00 87.00 79 SER A CA 1
ATOM 609 C C . SER A 1 79 ? 15.115 3.466 -6.876 1.00 87.00 79 SER A C 1
ATOM 611 O O . SER A 1 79 ? 14.657 3.091 -7.959 1.00 87.00 79 SER A O 1
ATOM 613 N N . TYR A 1 80 ? 14.501 3.259 -5.719 1.00 90.69 80 TYR A N 1
ATOM 614 C CA . TYR A 1 80 ? 13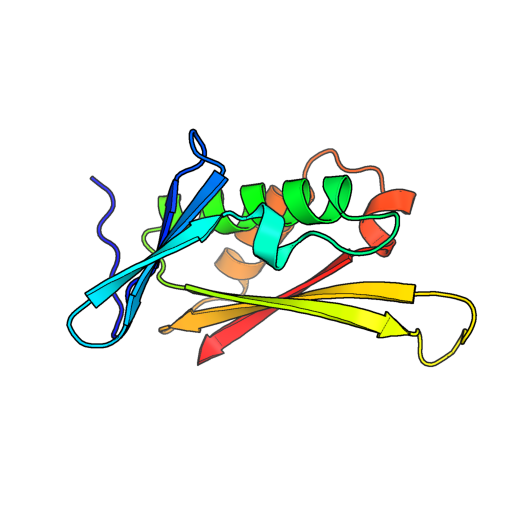.233 2.562 -5.587 1.00 90.69 80 TYR A CA 1
ATOM 615 C C . TYR A 1 80 ? 12.350 3.264 -4.556 1.00 90.69 80 TYR A C 1
ATOM 617 O O . TYR A 1 80 ? 12.828 3.985 -3.676 1.00 90.69 80 TYR A O 1
ATOM 625 N N . ALA A 1 81 ? 11.040 3.067 -4.671 1.00 92.88 81 ALA A N 1
ATOM 626 C CA . ALA A 1 81 ? 10.107 3.484 -3.639 1.00 92.88 81 ALA A CA 1
ATOM 627 C C . ALA A 1 81 ? 10.101 2.449 -2.519 1.00 92.88 81 ALA A C 1
ATOM 629 O O . ALA A 1 81 ? 9.737 1.293 -2.732 1.00 92.88 81 ALA A O 1
ATOM 630 N N . PHE A 1 82 ? 10.453 2.877 -1.318 1.00 93.94 82 PHE A N 1
ATOM 631 C CA . PHE A 1 82 ? 10.251 2.105 -0.109 1.00 93.94 82 PHE A CA 1
ATOM 632 C C . PHE A 1 82 ? 8.878 2.432 0.478 1.00 93.94 82 PHE A C 1
ATOM 634 O O . PHE A 1 82 ? 8.559 3.589 0.758 1.00 93.94 82 PHE A O 1
ATOM 641 N N . VAL A 1 83 ? 8.047 1.409 0.637 1.00 94.94 83 VAL A N 1
ATOM 642 C CA . VAL A 1 83 ? 6.694 1.497 1.180 1.00 94.94 83 VAL A CA 1
ATOM 643 C C . VAL A 1 83 ? 6.667 0.716 2.485 1.00 94.94 83 VAL A C 1
ATOM 645 O O . VAL A 1 83 ? 6.630 -0.512 2.471 1.00 94.94 83 VAL A O 1
ATOM 648 N N . ASN A 1 84 ? 6.642 1.421 3.613 1.00 94.81 84 ASN A N 1
ATOM 649 C CA . ASN A 1 84 ? 6.469 0.804 4.925 1.00 94.81 84 ASN A CA 1
ATOM 650 C C . ASN A 1 84 ? 5.009 0.948 5.375 1.00 94.81 84 ASN A C 1
ATOM 652 O O . ASN A 1 84 ? 4.517 2.066 5.566 1.00 94.81 84 ASN A O 1
ATOM 656 N N . ILE A 1 85 ? 4.325 -0.185 5.539 1.00 94.06 85 ILE A N 1
ATOM 657 C CA . ILE A 1 85 ? 2.995 -0.269 6.134 1.00 94.06 85 ILE A CA 1
ATOM 658 C C . ILE A 1 85 ? 3.129 -0.854 7.539 1.00 94.06 85 ILE A C 1
ATOM 660 O O . ILE A 1 85 ? 3.384 -2.043 7.707 1.00 94.06 85 ILE A O 1
ATOM 664 N N . MET A 1 86 ? 2.890 -0.025 8.546 1.00 91.69 86 MET A N 1
ATOM 665 C CA . MET A 1 86 ? 2.834 -0.450 9.940 1.00 91.69 86 MET A CA 1
ATOM 666 C C . MET A 1 86 ? 1.424 -0.950 10.256 1.00 91.69 86 MET A C 1
ATOM 668 O O . MET A 1 86 ? 0.446 -0.251 9.984 1.00 91.69 86 MET A O 1
ATOM 672 N N . ILE A 1 87 ? 1.319 -2.138 10.835 1.00 89.81 87 ILE A N 1
ATOM 673 C CA . ILE A 1 87 ? 0.069 -2.809 11.188 1.00 89.81 87 ILE A CA 1
ATOM 674 C C . ILE A 1 87 ? -0.023 -2.909 12.708 1.00 89.81 87 ILE A C 1
ATOM 676 O O . ILE A 1 87 ? 0.921 -3.359 13.348 1.00 89.81 87 ILE A O 1
ATOM 680 N N . GLU A 1 88 ? -1.166 -2.524 13.275 1.00 80.75 88 GLU A N 1
ATOM 681 C CA . GLU A 1 88 ? -1.421 -2.680 14.711 1.00 80.75 88 GLU A CA 1
ATOM 682 C C . GLU A 1 88 ? -1.966 -4.098 14.998 1.00 80.75 88 GLU A C 1
ATOM 684 O O . GLU A 1 88 ? -3.069 -4.437 14.560 1.00 80.75 88 GLU A O 1
ATOM 689 N N . GLY A 1 89 ? -1.228 -4.912 15.766 1.00 75.25 89 GLY A N 1
ATOM 690 C CA . GLY A 1 89 ? -1.702 -6.195 16.317 1.00 75.25 89 GLY A CA 1
ATOM 691 C C . GLY A 1 89 ? -0.997 -7.456 15.798 1.00 75.25 89 GLY A C 1
ATOM 692 O O . GLY A 1 89 ? -0.176 -7.422 14.891 1.00 75.25 89 GLY A O 1
ATOM 693 N N . GLU A 1 90 ? -1.303 -8.620 16.386 1.00 71.19 90 GLU A N 1
ATOM 694 C CA . GLU A 1 90 ? -0.687 -9.887 15.963 1.00 71.19 90 GLU A CA 1
ATOM 695 C C . GLU A 1 90 ? -1.061 -10.242 14.520 1.00 71.19 90 GLU A C 1
ATOM 697 O O . GLU A 1 90 ? -2.235 -10.399 14.173 1.00 71.19 90 GLU A O 1
ATOM 702 N N . TYR A 1 91 ? -0.036 -10.411 13.686 1.00 75.25 91 TYR A N 1
ATOM 703 C CA . TYR A 1 91 ? -0.183 -10.723 12.276 1.00 75.25 91 TYR A CA 1
ATOM 704 C C . TYR A 1 91 ? 0.701 -11.907 11.897 1.00 75.25 91 TYR A C 1
ATOM 706 O O . TYR A 1 91 ? 1.826 -12.032 12.375 1.00 75.25 91 TYR A O 1
ATOM 714 N N . SER A 1 92 ? 0.172 -12.799 11.060 1.00 82.38 92 SER A N 1
ATOM 715 C CA . SER A 1 92 ? 0.894 -13.994 10.618 1.00 82.38 92 SER A CA 1
ATOM 716 C C . SER A 1 92 ? 1.592 -13.761 9.282 1.00 82.38 92 SER A C 1
ATOM 718 O O . SER A 1 92 ? 1.047 -13.085 8.405 1.00 82.38 92 SER A O 1
ATOM 720 N N . ASP A 1 93 ? 2.729 -14.426 9.076 1.00 84.19 93 ASP A N 1
ATOM 721 C CA . ASP A 1 93 ? 3.457 -14.425 7.799 1.00 84.19 93 ASP A CA 1
ATOM 722 C C . ASP A 1 93 ? 2.563 -14.830 6.614 1.00 84.19 93 ASP A C 1
ATOM 724 O O . ASP A 1 93 ? 2.734 -14.366 5.488 1.00 84.19 93 ASP A O 1
ATOM 728 N N . VAL A 1 94 ? 1.570 -15.694 6.854 1.00 84.81 94 VAL A N 1
ATOM 729 C CA . VAL A 1 94 ? 0.607 -16.129 5.831 1.00 84.81 94 VAL A CA 1
ATOM 730 C C . VAL A 1 94 ? -0.214 -14.949 5.319 1.00 84.81 94 VAL A C 1
ATOM 732 O O . VAL A 1 94 ? -0.350 -14.771 4.109 1.00 84.81 94 VAL A O 1
ATOM 735 N N . LEU A 1 95 ? -0.727 -14.121 6.228 1.00 85.31 95 LEU A N 1
ATOM 736 C CA . LEU A 1 95 ? -1.519 -12.953 5.862 1.00 85.31 95 LEU A CA 1
ATOM 737 C C . LEU A 1 95 ? -0.633 -11.870 5.221 1.00 85.31 95 LEU A C 1
ATOM 739 O O . LEU A 1 95 ? -1.058 -11.195 4.283 1.00 85.31 95 LEU A O 1
ATOM 743 N N . GLN A 1 96 ? 0.621 -11.726 5.665 1.00 88.75 96 GLN A N 1
ATOM 744 C CA . GLN A 1 96 ? 1.588 -10.822 5.031 1.00 88.75 96 GLN A CA 1
ATOM 745 C C . GLN A 1 96 ? 1.831 -11.200 3.576 1.00 88.75 96 GLN A C 1
ATOM 747 O O . GLN A 1 96 ? 1.702 -10.358 2.686 1.00 88.75 96 GLN A O 1
ATOM 752 N N . ASN A 1 97 ? 2.098 -12.477 3.325 1.00 91.25 97 ASN A N 1
ATOM 753 C CA . ASN A 1 97 ? 2.275 -12.986 1.974 1.00 91.25 97 ASN A CA 1
ATOM 754 C C . ASN A 1 97 ? 1.011 -12.812 1.128 1.00 91.25 97 ASN A C 1
ATOM 756 O O . ASN A 1 97 ? 1.114 -12.530 -0.063 1.00 91.25 97 ASN A O 1
ATOM 760 N N . GLU A 1 98 ? -0.180 -12.938 1.716 1.00 93.00 98 GLU A N 1
ATOM 761 C CA . GLU A 1 98 ? -1.433 -12.700 1.000 1.00 93.00 98 GLU A CA 1
ATOM 762 C C . GLU A 1 98 ? -1.583 -11.237 0.556 1.00 93.00 98 GLU A C 1
ATOM 764 O O . GLU A 1 98 ? -1.924 -10.992 -0.603 1.00 93.00 98 GLU A O 1
ATOM 769 N N . VAL A 1 99 ? -1.299 -10.276 1.443 1.00 94.31 99 VAL A N 1
ATOM 770 C CA . VAL A 1 99 ? -1.365 -8.839 1.127 1.00 94.31 99 VAL A CA 1
ATOM 771 C C . VAL A 1 99 ? -0.324 -8.461 0.079 1.00 94.31 99 VAL A C 1
ATOM 773 O O . VAL A 1 99 ? -0.682 -7.822 -0.909 1.00 94.31 99 VAL A O 1
ATOM 776 N N . ILE A 1 100 ? 0.932 -8.895 0.241 1.00 94.94 100 ILE A N 1
ATOM 777 C CA . ILE A 1 100 ? 2.000 -8.627 -0.734 1.00 94.94 100 ILE A CA 1
ATOM 778 C C . ILE A 1 100 ? 1.640 -9.248 -2.086 1.00 94.94 100 ILE A C 1
ATOM 780 O O . ILE A 1 100 ? 1.672 -8.570 -3.108 1.00 94.94 100 ILE A O 1
ATOM 784 N N . ARG A 1 101 ? 1.222 -10.519 -2.114 1.00 95.38 101 ARG A N 1
ATOM 785 C CA . ARG A 1 101 ? 0.833 -11.190 -3.362 1.00 95.38 101 ARG A CA 1
ATOM 786 C C . ARG A 1 101 ? -0.273 -10.427 -4.088 1.00 95.38 101 ARG A C 1
ATOM 788 O O . ARG A 1 101 ? -0.178 -10.253 -5.297 1.00 95.38 101 ARG A O 1
ATOM 795 N N . TYR A 1 102 ? -1.297 -9.979 -3.364 1.00 96.44 102 TYR A N 1
ATOM 796 C CA . TYR A 1 102 ? -2.401 -9.212 -3.942 1.00 96.44 102 TYR A CA 1
ATOM 797 C C . TYR A 1 102 ? -1.949 -7.829 -4.442 1.00 96.44 102 TYR A C 1
ATOM 799 O O . TYR A 1 102 ? -2.360 -7.389 -5.516 1.00 96.44 102 TYR A O 1
ATOM 807 N N . ALA A 1 103 ? -1.064 -7.156 -3.700 1.00 96.62 103 ALA A N 1
ATOM 808 C CA . ALA A 1 103 ? -0.537 -5.845 -4.069 1.00 96.62 103 ALA A CA 1
ATOM 809 C C . ALA A 1 103 ? 0.229 -5.864 -5.404 1.00 96.62 103 ALA A C 1
ATOM 811 O O . ALA A 1 103 ? 0.068 -4.952 -6.213 1.00 96.62 103 ALA A O 1
ATOM 812 N N . TYR A 1 104 ? 0.998 -6.925 -5.659 1.00 97.00 104 TYR A N 1
ATOM 813 C CA . TYR A 1 104 ? 1.827 -7.075 -6.863 1.00 97.00 104 TYR A CA 1
ATOM 814 C C . TYR A 1 104 ? 1.170 -7.904 -7.982 1.00 97.00 104 TYR A C 1
ATOM 816 O O . TYR A 1 104 ? 1.789 -8.145 -9.019 1.00 97.00 104 TYR A O 1
ATOM 824 N N . GLU A 1 105 ? -0.073 -8.362 -7.812 1.00 95.94 105 GLU A N 1
ATOM 825 C CA . GLU A 1 105 ? -0.725 -9.259 -8.771 1.00 95.94 105 GLU A CA 1
ATOM 826 C C . GLU A 1 105 ? -0.852 -8.623 -10.169 1.00 95.94 105 GLU A C 1
ATOM 828 O O . GLU A 1 105 ? -1.511 -7.605 -10.355 1.00 95.94 105 GLU A O 1
ATOM 833 N N . GLY A 1 106 ? -0.236 -9.228 -11.186 1.00 94.06 106 GLY A N 1
ATOM 834 C CA . GLY A 1 106 ? -0.291 -8.716 -12.561 1.00 94.06 106 GLY A CA 1
ATOM 835 C C . GLY A 1 106 ? 0.593 -7.493 -12.839 1.00 94.06 106 GLY A C 1
ATOM 836 O O . GLY A 1 106 ? 0.495 -6.930 -13.928 1.00 94.06 106 GLY A O 1
ATOM 837 N N . ILE A 1 107 ? 1.455 -7.098 -11.898 1.00 95.56 107 ILE A N 1
ATOM 838 C CA . ILE A 1 107 ? 2.515 -6.113 -12.137 1.00 95.56 107 ILE A CA 1
ATOM 839 C C . ILE A 1 107 ? 3.681 -6.806 -12.848 1.00 95.56 107 ILE A C 1
ATOM 841 O O . ILE A 1 107 ? 4.071 -7.918 -12.48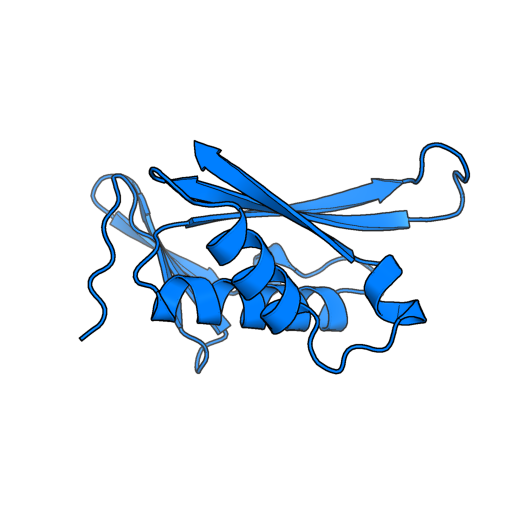4 1.00 95.56 107 ILE A O 1
ATOM 845 N N . ASP A 1 108 ? 4.237 -6.153 -13.870 1.00 94.50 108 ASP A N 1
ATOM 846 C CA . ASP A 1 108 ? 5.412 -6.670 -14.570 1.00 94.50 108 ASP A CA 1
ATOM 847 C C . ASP A 1 108 ? 6.611 -6.780 -13.605 1.00 94.50 108 ASP A C 1
ATOM 849 O O . ASP A 1 108 ? 6.870 -5.831 -12.861 1.00 94.50 108 ASP A O 1
ATOM 853 N N . PRO A 1 109 ? 7.376 -7.888 -13.607 1.00 92.44 109 PRO A N 1
ATOM 854 C CA . PRO A 1 109 ? 8.505 -8.057 -12.695 1.00 92.44 109 PRO A CA 1
ATOM 855 C C . PRO A 1 109 ? 9.557 -6.942 -12.765 1.00 92.44 109 PRO A C 1
ATOM 857 O O . PRO A 1 109 ? 10.142 -6.613 -11.739 1.00 92.44 109 PRO A O 1
ATOM 860 N N . SER A 1 110 ? 9.798 -6.347 -13.939 1.00 90.81 110 SER A N 1
ATOM 861 C CA . SER A 1 110 ? 10.774 -5.257 -14.098 1.00 90.81 110 SER A CA 1
ATOM 862 C C . SER A 1 110 ? 10.290 -3.922 -13.525 1.00 90.81 110 SER A C 1
ATOM 864 O O . SER A 1 110 ? 11.099 -3.071 -13.158 1.00 90.81 110 SER A O 1
ATOM 866 N N . GLU A 1 111 ? 8.973 -3.744 -13.421 1.00 91.44 111 GLU A N 1
ATOM 867 C CA . GLU A 1 111 ? 8.364 -2.618 -12.718 1.00 91.44 111 GLU A CA 1
ATOM 868 C C . GLU A 1 111 ? 8.290 -2.907 -11.216 1.00 91.44 111 GLU A C 1
ATOM 870 O O . GLU A 1 111 ? 8.654 -2.056 -10.408 1.00 91.44 111 GLU A O 1
ATOM 875 N N . ALA A 1 112 ? 7.906 -4.127 -10.830 1.00 90.94 112 ALA A N 1
ATOM 876 C CA . ALA A 1 112 ? 7.762 -4.543 -9.436 1.00 90.94 112 ALA A CA 1
ATOM 877 C C . ALA A 1 112 ? 9.030 -4.311 -8.599 1.00 90.94 112 ALA A C 1
ATOM 879 O O . ALA A 1 112 ? 8.924 -3.926 -7.438 1.00 90.94 112 ALA A O 1
ATOM 880 N N . THR A 1 113 ? 10.223 -4.483 -9.177 1.00 90.31 113 THR A N 1
ATOM 881 C CA . THR A 1 113 ? 11.499 -4.244 -8.477 1.00 90.31 113 THR A CA 1
ATOM 882 C C . THR A 1 113 ? 11.711 -2.790 -8.059 1.00 90.31 113 THR A C 1
ATOM 884 O O . THR A 1 113 ? 12.488 -2.533 -7.148 1.00 90.31 113 THR A O 1
ATOM 887 N N . LYS A 1 114 ? 11.013 -1.828 -8.674 1.00 91.50 114 LYS A N 1
ATOM 888 C CA . LYS A 1 114 ? 11.118 -0.396 -8.345 1.00 91.50 114 LYS A CA 1
ATOM 889 C C . LYS A 1 114 ? 10.358 -0.018 -7.076 1.00 91.50 114 LYS A C 1
ATOM 891 O O . LYS A 1 114 ? 10.407 1.142 -6.667 1.00 91.50 114 LYS A O 1
ATOM 896 N N . VAL A 1 115 ? 9.625 -0.956 -6.475 1.00 94.06 115 VAL A N 1
ATOM 897 C CA . VAL A 1 115 ? 8.850 -0.736 -5.254 1.00 94.06 115 VAL A CA 1
ATOM 898 C C . VAL A 1 115 ? 9.146 -1.855 -4.268 1.00 94.06 115 VAL A C 1
ATOM 900 O O . VAL A 1 115 ? 8.846 -3.017 -4.532 1.00 94.06 115 VAL A O 1
ATOM 903 N N . LEU A 1 116 ? 9.678 -1.499 -3.105 1.00 94.44 116 LEU A N 1
ATOM 904 C CA . LEU A 1 116 ? 9.875 -2.407 -1.985 1.00 94.44 116 LEU A CA 1
ATOM 905 C C . LEU A 1 116 ? 8.786 -2.152 -0.943 1.00 94.44 116 LEU A C 1
ATOM 907 O O . LEU A 1 116 ? 8.827 -1.149 -0.234 1.00 94.44 116 LEU A O 1
ATOM 911 N N . MET A 1 117 ? 7.809 -3.055 -0.854 1.00 94.94 117 MET A N 1
ATOM 912 C CA . MET A 1 117 ? 6.770 -3.012 0.173 1.00 94.94 117 MET A CA 1
ATOM 913 C C . MET A 1 117 ? 7.132 -3.902 1.358 1.00 94.94 117 MET A C 1
ATOM 915 O O . MET A 1 117 ? 7.390 -5.095 1.201 1.00 94.94 117 MET A O 1
ATOM 919 N N . VAL A 1 118 ? 7.069 -3.325 2.554 1.00 93.31 118 VAL A N 1
ATOM 920 C CA . VAL A 1 118 ? 7.265 -4.015 3.827 1.00 93.31 118 VAL A CA 1
ATOM 921 C C . VAL A 1 118 ? 6.037 -3.801 4.700 1.00 93.31 118 VAL A C 1
ATOM 923 O O . VAL A 1 118 ? 5.488 -2.701 4.763 1.00 93.31 118 VAL A O 1
ATOM 926 N N . LEU A 1 119 ? 5.600 -4.876 5.355 1.00 92.31 119 LEU A N 1
ATOM 927 C CA . LEU A 1 119 ? 4.568 -4.834 6.380 1.00 92.31 119 LEU A CA 1
ATOM 928 C C . LEU A 1 119 ? 5.260 -5.087 7.718 1.00 92.31 119 LEU A C 1
ATOM 930 O O . LEU A 1 119 ? 5.904 -6.122 7.889 1.00 92.31 119 LEU A O 1
ATOM 934 N N . GLU A 1 120 ? 5.155 -4.131 8.631 1.00 89.62 120 GLU A N 1
ATOM 935 C CA . GLU A 1 120 ? 5.816 -4.144 9.935 1.00 89.62 120 GLU A CA 1
ATOM 936 C C . GLU A 1 120 ? 4.761 -4.174 11.043 1.00 89.62 120 GLU A C 1
ATOM 938 O O . GLU A 1 120 ? 3.759 -3.467 10.969 1.00 89.62 120 GLU A O 1
ATOM 943 N N . ASN A 1 121 ? 4.963 -5.005 12.063 1.00 86.56 121 ASN A N 1
ATOM 944 C CA . ASN A 1 121 ? 4.067 -5.073 13.215 1.00 86.56 121 ASN A CA 1
ATOM 945 C C . ASN A 1 121 ? 4.511 -4.064 14.286 1.00 86.56 121 ASN A C 1
ATOM 947 O O . ASN A 1 121 ? 5.698 -4.040 14.622 1.00 86.56 121 ASN A O 1
ATOM 951 N N . VAL A 1 122 ? 3.579 -3.257 14.807 1.00 79.31 122 VAL A N 1
ATOM 952 C CA . VAL A 1 122 ? 3.833 -2.190 15.798 1.00 79.31 122 VAL A CA 1
ATOM 953 C C . VAL A 1 122 ? 2.998 -2.316 17.066 1.00 79.31 122 VAL A C 1
ATOM 955 O O . VAL A 1 122 ? 1.829 -2.761 16.995 1.00 79.31 122 VAL A O 1
#

pLDDT: mean 87.85, std 8.72, range [44.53, 97.0]

Sequence (122 aa):
MVIVVGMNPAVFIQGREMIVSLEGSRFKNTPLSQITDVDGIGPLVREIVSRGLQKLTELGISFSIRVSMERDAEDENWSYAFVNIMIEGEYSDVLQNEVIRYAYEGIDPSEATKVLMVLENV

Secondary structure (DSSP, 8-state):
----B-SS-EEEEGGGTEEEEEETTEEEEEETHHHH--TTTHHHHHHHHHHHHHHHHHTTB-EEEEEEEEE-SS-TT-EEEEEEEEE-S---HHHHHHHHHHHTTT--HHHHTTEEEEEEE-